Protein AF-E2C4U2-F1 (afdb_monomer_lite)

Organism: Harpegnathos saltator (NCBI:txid610380)

pLDDT: mean 90.38, std 8.19, range [48.25, 97.44]

Secondary structure (DSSP, 8-state):
-TT--------SS--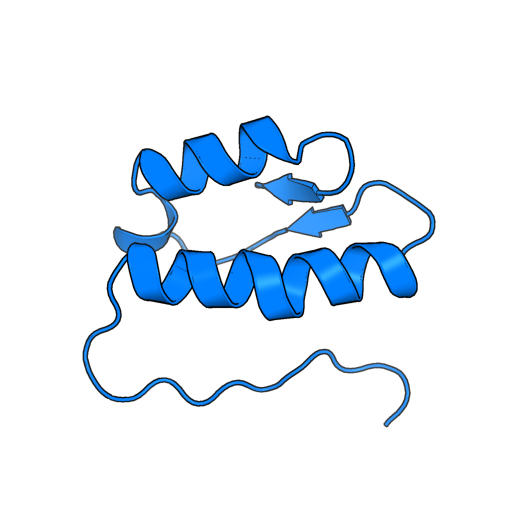HHHHHHHIIIIIIHHHHHH-SSPEEE-----TTTSSHHHHHHHHHTTTTEEE-

InterPro domains:
  IPR036397 Ribonuclease H superfamily [G3DSA:3.30.420.10] (1-68)

Structure (mmCIF, N/CA/C/O backbone):
data_AF-E2C4U2-F1
#
_entry.id   AF-E2C4U2-F1
#
loop_
_atom_site.group_PDB
_atom_site.id
_atom_site.type_symbol
_atom_site.label_atom_id
_atom_site.label_alt_id
_atom_site.label_comp_id
_atom_site.label_asym_id
_atom_site.label_entity_id
_atom_site.label_seq_id
_atom_site.pdbx_PDB_ins_code
_atom_site.Cartn_x
_atom_site.Cartn_y
_atom_site.Cartn_z
_atom_site.occupancy
_atom_site.B_iso_or_equiv
_atom_site.auth_seq_id
_atom_site.auth_comp_id
_atom_site.auth_asym_id
_atom_site.auth_atom_id
_atom_site.pdbx_PDB_model_num
ATOM 1 N N . TRP A 1 1 ? -4.747 1.052 -23.672 1.00 48.25 1 TRP A N 1
ATOM 2 C CA . TRP A 1 1 ? -4.667 0.078 -22.567 1.00 48.25 1 TRP A CA 1
ATOM 3 C C . TRP A 1 1 ? -3.268 -0.010 -21.940 1.00 48.25 1 TRP A C 1
ATOM 5 O O . TRP A 1 1 ? -3.152 -0.581 -20.872 1.00 48.25 1 TRP A O 1
ATOM 15 N N . TYR A 1 2 ? -2.236 0.621 -22.522 1.00 54.94 2 TYR A N 1
ATOM 16 C CA . TYR A 1 2 ? -0.851 0.631 -22.016 1.00 54.94 2 TYR A CA 1
ATOM 17 C C . TYR A 1 2 ? -0.553 1.615 -20.854 1.00 54.94 2 TYR A C 1
ATOM 19 O O . TYR A 1 2 ? 0.612 1.814 -20.534 1.00 54.94 2 TYR A O 1
ATOM 27 N N . SER A 1 3 ? -1.553 2.284 -20.256 1.00 68.56 3 SER A N 1
ATOM 28 C CA . SER A 1 3 ? -1.310 3.458 -19.386 1.00 68.56 3 SER A CA 1
ATOM 29 C C . SER A 1 3 ? -2.167 3.565 -18.119 1.00 68.56 3 SER A C 1
ATOM 31 O O . SER A 1 3 ? -2.103 4.593 -17.452 1.00 68.56 3 SER A O 1
ATOM 33 N N . ALA A 1 4 ? -3.002 2.573 -17.800 1.00 76.94 4 ALA A N 1
ATOM 34 C CA . ALA A 1 4 ? -3.810 2.589 -16.579 1.00 76.94 4 ALA A CA 1
ATOM 35 C C . ALA A 1 4 ? -3.329 1.486 -15.633 1.00 76.94 4 ALA A C 1
ATOM 37 O O . ALA A 1 4 ? -3.096 0.363 -16.080 1.00 76.94 4 ALA A O 1
ATOM 38 N N . GLY A 1 5 ? -3.171 1.828 -14.352 1.00 80.75 5 GLY A N 1
ATOM 39 C CA . GLY A 1 5 ? -2.879 0.866 -13.292 1.00 80.75 5 GLY A CA 1
ATOM 40 C C . GLY A 1 5 ? -4.052 -0.090 -13.023 1.00 80.75 5 GLY A C 1
ATOM 41 O O . GLY A 1 5 ? -5.114 0.038 -13.645 1.00 80.75 5 GLY A O 1
ATOM 42 N N . PRO A 1 6 ? -3.877 -1.056 -12.108 1.00 85.44 6 PRO A N 1
ATOM 43 C CA . PRO A 1 6 ? -4.893 -2.055 -11.806 1.00 85.44 6 PRO A CA 1
ATOM 44 C C . PRO A 1 6 ? -6.159 -1.414 -11.222 1.00 85.44 6 PRO A C 1
ATOM 46 O O . PRO A 1 6 ? -6.099 -0.509 -10.390 1.00 85.44 6 PRO A O 1
ATOM 49 N N . ILE A 1 7 ? -7.322 -1.915 -11.647 1.00 89.56 7 ILE A N 1
ATOM 50 C CA . ILE A 1 7 ? -8.609 -1.629 -11.005 1.00 89.56 7 ILE A CA 1
ATOM 51 C C . ILE A 1 7 ? -8.931 -2.816 -10.105 1.00 89.56 7 ILE A C 1
ATOM 53 O O . ILE A 1 7 ? -9.138 -3.928 -10.590 1.00 89.56 7 ILE A O 1
ATOM 57 N N . ILE A 1 8 ? -8.985 -2.571 -8.799 1.00 88.88 8 ILE A N 1
ATOM 58 C CA . ILE A 1 8 ? -9.181 -3.607 -7.783 1.00 88.88 8 ILE A CA 1
ATOM 59 C C . ILE A 1 8 ? -10.561 -3.419 -7.164 1.00 88.88 8 ILE A C 1
ATOM 61 O O . ILE A 1 8 ? -10.912 -2.331 -6.711 1.00 88.88 8 ILE A O 1
ATOM 65 N N . THR A 1 9 ? -11.361 -4.484 -7.150 1.00 90.81 9 THR A N 1
ATOM 66 C CA . THR A 1 9 ? -12.669 -4.470 -6.486 1.00 90.81 9 THR A CA 1
ATOM 67 C C . THR A 1 9 ? -12.508 -4.841 -5.020 1.00 90.81 9 THR A C 1
ATOM 69 O O . THR A 1 9 ? -12.040 -5.931 -4.698 1.00 90.81 9 THR A O 1
ATOM 72 N N . LEU A 1 10 ? -12.934 -3.940 -4.138 1.00 88.56 10 LEU A N 1
ATOM 73 C CA . LEU A 1 10 ? -12.942 -4.146 -2.695 1.00 88.56 10 LEU A CA 1
ATOM 74 C C . LEU A 1 10 ? -14.383 -4.306 -2.224 1.00 88.56 10 LEU A C 1
ATOM 76 O O . LEU A 1 10 ? -15.235 -3.465 -2.506 1.00 88.56 10 LEU A O 1
ATOM 80 N N . ASN A 1 11 ? -14.657 -5.402 -1.522 1.00 89.31 11 ASN A N 1
ATOM 81 C CA . ASN A 1 11 ? -16.002 -5.736 -1.071 1.00 89.31 11 ASN A CA 1
ATOM 82 C C . ASN A 1 11 ? -16.171 -5.382 0.408 1.00 89.31 11 ASN A C 1
ATOM 84 O O . ASN A 1 11 ? -15.434 -5.871 1.260 1.00 89.31 11 ASN A O 1
ATOM 88 N N . GLY A 1 12 ? -17.189 -4.581 0.723 1.00 88.75 12 GLY A N 1
ATOM 89 C CA . GLY A 1 12 ? -17.520 -4.228 2.102 1.00 88.75 12 GLY A CA 1
ATOM 90 C C . GLY A 1 12 ? -16.522 -3.260 2.743 1.00 88.75 12 GLY A C 1
ATOM 91 O O . GLY A 1 12 ? -15.967 -2.382 2.085 1.00 88.75 12 GLY A O 1
ATOM 92 N N . ARG A 1 13 ? -16.345 -3.375 4.064 1.00 89.44 13 ARG A N 1
ATOM 93 C CA . ARG A 1 13 ? -15.427 -2.517 4.819 1.00 89.44 13 ARG A CA 1
ATOM 94 C C . ARG A 1 13 ? -14.026 -3.108 4.778 1.00 89.44 13 ARG A C 1
ATOM 96 O O . ARG A 1 13 ? -13.794 -4.150 5.377 1.00 89.44 13 ARG A O 1
ATOM 103 N N . ILE A 1 14 ? -13.108 -2.380 4.160 1.00 90.81 14 ILE A N 1
ATOM 104 C CA . ILE A 1 14 ? -11.691 -2.728 4.151 1.00 90.81 14 ILE A CA 1
ATOM 105 C C . ILE A 1 14 ? -10.986 -2.296 5.433 1.00 90.81 14 ILE A C 1
ATOM 107 O O . ILE A 1 14 ? -11.269 -1.254 6.035 1.00 90.81 14 ILE A O 1
ATOM 111 N N . THR A 1 15 ? -10.044 -3.124 5.846 1.00 92.06 15 THR A N 1
ATOM 112 C CA . THR A 1 15 ? -9.133 -2.896 6.958 1.00 92.06 15 THR A CA 1
ATOM 113 C C . THR A 1 15 ? -7.792 -2.375 6.452 1.00 92.06 15 THR A C 1
ATOM 115 O O . THR A 1 15 ? -7.423 -2.548 5.292 1.00 92.06 15 THR A O 1
ATOM 118 N N . ALA A 1 16 ? -7.000 -1.791 7.351 1.00 91.94 16 ALA A N 1
ATOM 119 C CA . ALA A 1 16 ? -5.634 -1.389 7.022 1.00 91.94 16 ALA A CA 1
ATOM 120 C C . ALA A 1 16 ? -4.751 -2.578 6.585 1.00 91.94 16 ALA A C 1
ATOM 122 O O . ALA A 1 16 ? -3.805 -2.380 5.837 1.00 91.94 16 ALA A O 1
ATOM 123 N N . ASN A 1 17 ? -5.046 -3.811 7.022 1.00 93.06 17 ASN A N 1
ATOM 124 C CA . ASN A 1 17 ? -4.307 -4.999 6.574 1.00 93.06 17 ASN A CA 1
ATOM 125 C C . ASN A 1 17 ? -4.604 -5.330 5.114 1.00 93.06 17 ASN A C 1
ATOM 127 O O . ASN A 1 17 ? -3.686 -5.583 4.347 1.00 93.06 17 ASN A O 1
ATOM 131 N N . GLU A 1 18 ? -5.880 -5.310 4.735 1.00 93.00 18 GLU A N 1
ATOM 132 C CA . GLU A 1 18 ? -6.281 -5.554 3.348 1.00 93.00 18 GLU A CA 1
ATOM 133 C C . GLU A 1 18 ? -5.736 -4.462 2.428 1.00 93.00 18 GLU A C 1
ATOM 135 O O . GLU A 1 18 ? -5.269 -4.765 1.335 1.00 93.00 18 GLU A O 1
ATOM 140 N N . TYR A 1 19 ? -5.696 -3.212 2.900 1.00 92.94 19 TYR A N 1
ATOM 141 C CA . TYR A 1 19 ? -5.040 -2.132 2.167 1.00 92.94 19 TYR A CA 1
ATOM 142 C C . TYR A 1 19 ? -3.535 -2.368 1.984 1.00 92.94 19 TYR A C 1
ATOM 144 O O . TYR A 1 19 ? -3.019 -2.219 0.882 1.00 92.94 19 TYR A O 1
ATOM 152 N N . LEU A 1 20 ? -2.825 -2.801 3.032 1.00 95.19 20 LEU A N 1
ATOM 153 C CA . LEU A 1 20 ? -1.402 -3.135 2.922 1.00 95.19 20 LEU A CA 1
ATOM 154 C C . LEU A 1 20 ? -1.133 -4.274 1.933 1.00 95.19 20 LEU A C 1
ATOM 156 O O . LEU A 1 20 ? -0.112 -4.240 1.252 1.00 95.19 20 LEU A O 1
ATOM 160 N N . ASN A 1 21 ? -2.021 -5.265 1.831 1.00 94.69 21 ASN A N 1
ATOM 161 C CA . ASN A 1 21 ? -1.872 -6.327 0.832 1.00 94.69 21 ASN A CA 1
ATOM 162 C C . ASN A 1 21 ? -1.906 -5.739 -0.587 1.00 94.69 21 ASN A C 1
ATOM 164 O O . ASN A 1 21 ? -1.031 -6.035 -1.389 1.00 94.69 21 ASN A O 1
ATOM 168 N N . ILE A 1 22 ? -2.831 -4.813 -0.860 1.00 93.81 22 ILE A N 1
ATOM 169 C CA . ILE A 1 22 ? -2.905 -4.104 -2.148 1.00 93.81 22 ILE A CA 1
ATOM 170 C C . ILE A 1 22 ? -1.632 -3.293 -2.415 1.00 93.81 22 ILE A C 1
ATOM 172 O O . ILE A 1 22 ? -1.106 -3.311 -3.528 1.00 93.81 22 ILE A O 1
ATOM 176 N N . LEU A 1 23 ? -1.118 -2.582 -1.406 1.00 94.81 23 LEU A N 1
ATOM 177 C CA . LEU A 1 23 ? 0.106 -1.797 -1.564 1.00 94.81 23 LEU A CA 1
ATOM 178 C C . LEU A 1 23 ? 1.314 -2.677 -1.920 1.00 94.81 23 LEU A C 1
ATOM 180 O O . LEU A 1 23 ? 2.098 -2.302 -2.790 1.00 94.81 23 LEU A O 1
ATOM 184 N N . ASN A 1 24 ? 1.446 -3.847 -1.292 1.00 95.12 24 ASN A N 1
ATOM 185 C CA . ASN A 1 24 ? 2.536 -4.782 -1.576 1.00 95.12 24 ASN A CA 1
ATOM 186 C C . ASN A 1 24 ? 2.388 -5.455 -2.941 1.00 95.12 24 ASN A C 1
ATOM 188 O O . ASN A 1 24 ? 3.329 -5.445 -3.733 1.00 95.12 24 ASN A O 1
ATOM 192 N N . ASP A 1 25 ? 1.222 -6.033 -3.212 1.00 93.19 25 ASP A N 1
ATOM 193 C CA . ASP A 1 25 ? 1.051 -6.916 -4.363 1.00 93.19 25 ASP A CA 1
ATOM 194 C C . ASP A 1 25 ? 0.967 -6.113 -5.664 1.00 93.19 25 ASP A C 1
ATOM 196 O O . ASP A 1 25 ? 1.592 -6.462 -6.667 1.00 93.19 25 ASP A O 1
ATOM 200 N N . GLU A 1 26 ? 0.253 -4.989 -5.630 1.00 92.06 26 GLU A N 1
ATOM 201 C CA . GLU A 1 26 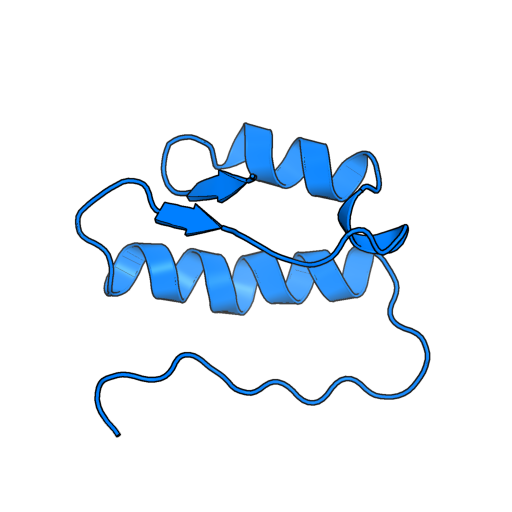? -0.105 -4.234 -6.827 1.00 92.06 26 GLU A CA 1
ATOM 202 C C . GLU A 1 26 ? 0.750 -2.974 -6.963 1.00 92.06 26 GLU A C 1
ATOM 204 O O . GLU A 1 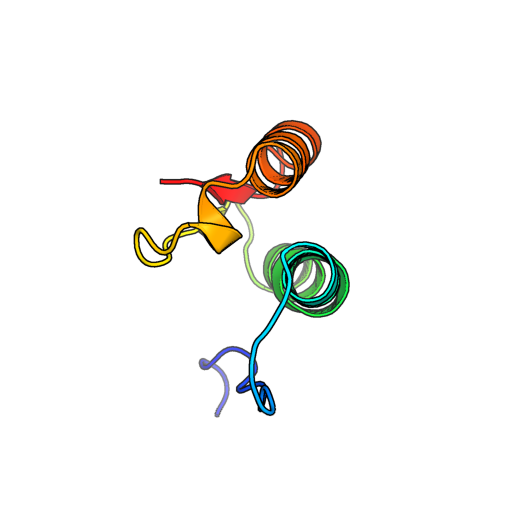26 ? 1.458 -2.797 -7.957 1.00 92.06 26 GLU A O 1
ATOM 209 N N . ILE A 1 27 ? 0.736 -2.095 -5.955 1.00 92.81 27 ILE A N 1
ATOM 210 C CA . ILE A 1 27 ? 1.359 -0.768 -6.072 1.00 92.81 27 ILE A CA 1
ATOM 211 C C . ILE A 1 27 ? 2.884 -0.852 -6.099 1.00 92.81 27 ILE A C 1
ATOM 213 O O . ILE A 1 27 ? 3.511 -0.216 -6.951 1.00 92.81 27 ILE A O 1
ATOM 217 N N . LEU A 1 28 ? 3.494 -1.628 -5.203 1.00 93.38 28 LEU A N 1
ATOM 218 C CA . LEU A 1 28 ? 4.948 -1.760 -5.139 1.00 93.38 28 LEU A CA 1
ATOM 219 C C . LEU A 1 28 ? 5.497 -2.444 -6.397 1.00 93.38 28 LEU A C 1
ATOM 221 O O . LEU A 1 28 ? 6.471 -1.964 -6.987 1.00 93.38 28 LEU A O 1
ATOM 225 N N . THR A 1 29 ? 4.831 -3.511 -6.847 1.00 91.12 29 THR A N 1
ATOM 226 C CA . THR A 1 29 ? 5.159 -4.231 -8.084 1.00 91.12 29 THR A CA 1
ATOM 227 C C . THR A 1 29 ? 5.057 -3.313 -9.297 1.00 91.12 29 THR A C 1
ATOM 229 O O . THR A 1 29 ? 6.017 -3.172 -10.057 1.00 91.12 29 THR A O 1
ATOM 232 N N . MET A 1 30 ? 3.920 -2.631 -9.459 1.00 89.75 30 MET A N 1
ATOM 233 C CA . MET A 1 30 ? 3.688 -1.716 -10.574 1.00 89.75 30 MET A CA 1
ATOM 234 C C . MET A 1 30 ? 4.707 -0.574 -10.584 1.00 89.75 30 MET A C 1
ATOM 236 O O . MET A 1 30 ? 5.268 -0.264 -11.633 1.00 89.75 30 MET A O 1
ATOM 240 N N . THR A 1 31 ? 4.978 0.024 -9.423 1.00 91.50 31 THR A N 1
ATOM 241 C CA . THR A 1 31 ? 5.953 1.111 -9.290 1.00 91.50 31 THR A CA 1
ATOM 242 C C . THR A 1 31 ? 7.343 0.652 -9.715 1.00 91.50 31 THR A C 1
ATOM 244 O O . THR A 1 31 ? 7.985 1.319 -10.520 1.00 91.50 31 THR A O 1
ATOM 247 N N . SER A 1 32 ? 7.775 -0.516 -9.238 1.00 89.69 32 SER A N 1
ATOM 248 C CA . SER A 1 32 ? 9.110 -1.053 -9.517 1.00 89.69 32 SER A CA 1
ATOM 249 C C . SER A 1 32 ? 9.315 -1.427 -10.988 1.00 89.69 32 SER A C 1
ATOM 251 O O . SER A 1 32 ? 10.436 -1.365 -11.485 1.00 89.69 32 SER A O 1
ATOM 253 N N . ILE A 1 33 ? 8.249 -1.829 -11.689 1.00 89.25 33 ILE A N 1
ATOM 254 C CA . ILE A 1 33 ? 8.316 -2.239 -13.100 1.00 89.25 33 ILE A CA 1
ATOM 255 C C . ILE A 1 33 ? 8.155 -1.043 -14.046 1.00 89.25 33 ILE A C 1
ATOM 257 O O . ILE A 1 33 ? 8.836 -0.974 -15.068 1.00 89.25 33 ILE A O 1
ATOM 261 N N . LEU A 1 34 ? 7.228 -0.127 -13.750 1.00 88.25 34 LEU A N 1
ATOM 262 C CA . LEU A 1 34 ? 6.797 0.901 -14.703 1.00 88.25 34 LEU A CA 1
ATOM 263 C C . LEU A 1 34 ? 7.469 2.257 -14.503 1.00 88.25 34 LEU A C 1
ATOM 265 O O . LEU A 1 34 ? 7.518 3.042 -15.452 1.00 88.25 34 LEU A O 1
ATOM 269 N N . LEU A 1 35 ? 7.945 2.567 -13.295 1.00 89.06 35 LEU A N 1
ATOM 270 C CA . LEU A 1 35 ? 8.449 3.897 -12.971 1.00 89.06 35 LEU A CA 1
ATOM 271 C C . LEU A 1 35 ? 9.973 3.865 -12.787 1.00 89.06 35 LEU A C 1
ATOM 273 O O . LEU A 1 35 ? 10.482 3.124 -11.952 1.00 89.06 35 LEU A O 1
ATOM 277 N N . PRO A 1 36 ? 10.729 4.684 -13.542 1.00 85.69 36 PRO A N 1
ATOM 278 C CA . PRO A 1 36 ? 12.191 4.679 -13.477 1.00 85.69 36 PRO A CA 1
ATOM 279 C C . PRO A 1 36 ? 12.753 5.417 -12.251 1.00 85.69 36 PRO A C 1
ATOM 281 O O . PRO A 1 36 ? 13.957 5.389 -12.022 1.00 85.69 36 PRO A O 1
ATOM 284 N N . ASN A 1 37 ? 11.901 6.112 -11.493 1.00 91.94 37 ASN A N 1
ATOM 285 C CA . ASN A 1 37 ? 12.264 6.964 -10.363 1.00 91.94 37 ASN A CA 1
ATOM 286 C C . ASN A 1 37 ? 11.337 6.688 -9.173 1.00 91.94 37 ASN A C 1
ATOM 288 O O . ASN A 1 37 ? 10.310 6.029 -9.326 1.00 91.94 37 ASN A O 1
ATOM 292 N N . ILE A 1 38 ? 11.666 7.271 -8.015 1.00 94.62 38 ILE A N 1
ATOM 293 C CA . ILE A 1 38 ? 10.812 7.228 -6.821 1.00 94.62 38 ILE A CA 1
ATOM 294 C C . ILE A 1 38 ? 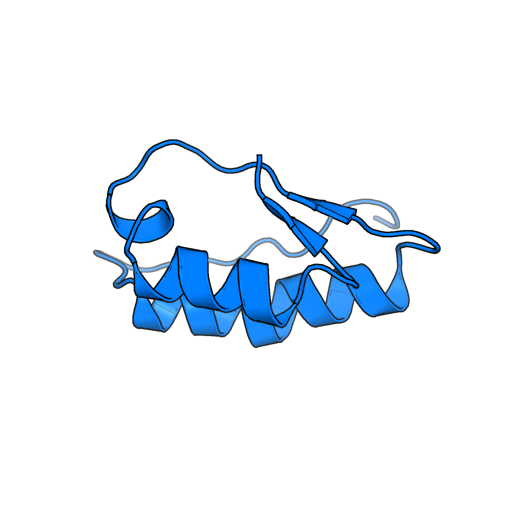9.422 7.764 -7.171 1.00 94.62 38 ILE A C 1
ATOM 296 O O . ILE A 1 38 ? 9.279 8.916 -7.594 1.00 94.62 38 ILE A O 1
ATOM 300 N N . ALA A 1 39 ? 8.405 6.930 -6.990 1.00 93.88 39 ALA A N 1
ATOM 301 C CA . ALA A 1 39 ? 7.029 7.305 -7.253 1.00 93.88 39 ALA A CA 1
ATOM 302 C C . ALA A 1 39 ? 6.477 8.206 -6.153 1.00 93.88 39 ALA A C 1
ATOM 304 O O . ALA A 1 39 ? 6.833 8.086 -4.982 1.00 93.88 39 ALA A O 1
ATOM 305 N N . ILE A 1 40 ? 5.563 9.087 -6.539 1.00 94.88 40 ILE A N 1
ATOM 306 C CA . ILE A 1 40 ? 4.761 9.873 -5.611 1.00 94.88 40 ILE A CA 1
ATOM 307 C C . ILE A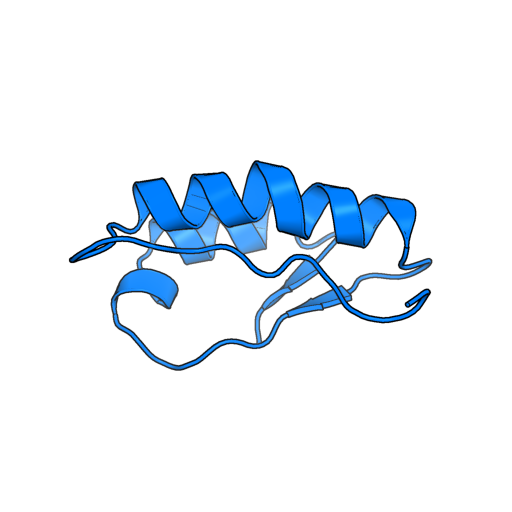 1 40 ? 3.382 9.220 -5.558 1.00 94.88 40 ILE A C 1
ATOM 309 O O . ILE A 1 40 ? 2.721 9.094 -6.589 1.00 94.88 40 ILE A O 1
ATOM 313 N N . PHE A 1 41 ? 2.975 8.781 -4.373 1.00 94.06 41 PHE A N 1
ATOM 314 C CA . PHE A 1 41 ? 1.696 8.133 -4.128 1.00 94.06 41 PHE A CA 1
ATOM 315 C C . PHE A 1 41 ? 0.726 9.108 -3.474 1.00 94.06 41 PHE A C 1
ATOM 317 O O . PHE A 1 41 ? 1.069 9.760 -2.489 1.00 94.06 41 PHE A O 1
ATOM 324 N N . GLN A 1 42 ? -0.483 9.183 -4.022 1.00 93.19 42 GLN A N 1
ATOM 325 C CA . GLN A 1 42 ? -1.552 10.039 -3.529 1.00 93.19 42 GLN A CA 1
ATOM 326 C C . GLN A 1 42 ? -2.835 9.216 -3.394 1.00 93.19 42 GLN A C 1
ATOM 328 O O . GLN A 1 42 ? -3.276 8.591 -4.359 1.00 93.19 42 GLN A O 1
ATOM 333 N N . ASP A 1 43 ? -3.439 9.259 -2.214 1.00 92.00 43 ASP A N 1
ATOM 334 C CA . ASP A 1 43 ? -4.759 8.719 -1.896 1.00 92.00 43 ASP A CA 1
ATOM 335 C C . ASP A 1 43 ? -5.601 9.786 -1.162 1.00 92.00 43 ASP A C 1
ATOM 337 O O . ASP A 1 43 ? -5.262 10.974 -1.167 1.00 92.00 43 ASP A O 1
ATOM 341 N N . ASP A 1 44 ? -6.769 9.405 -0.637 1.00 89.69 44 ASP A N 1
ATOM 342 C CA . ASP A 1 44 ? -7.606 10.305 0.162 1.00 89.69 44 ASP A CA 1
ATOM 343 C C . ASP A 1 44 ? -7.227 10.267 1.661 1.00 89.69 44 ASP A C 1
ATOM 345 O O . ASP A 1 44 ? -6.392 9.487 2.106 1.00 89.69 44 ASP A O 1
ATOM 349 N N . ASN A 1 45 ? -7.870 11.104 2.480 1.00 90.12 45 ASN A N 1
ATOM 350 C CA . ASN A 1 45 ? -7.597 11.181 3.921 1.00 90.12 45 ASN A CA 1
ATOM 351 C C . ASN A 1 45 ? -8.399 10.171 4.769 1.00 90.12 45 ASN A C 1
ATOM 353 O O . ASN A 1 45 ? -8.640 10.420 5.957 1.00 90.12 45 ASN A O 1
ATOM 357 N N . ALA A 1 46 ? -8.866 9.051 4.208 1.00 90.44 46 ALA A N 1
ATOM 358 C CA . ALA A 1 46 ? -9.608 8.063 4.981 1.00 90.44 46 ALA A CA 1
ATOM 359 C C . ALA A 1 46 ? -8.757 7.521 6.152 1.00 90.44 46 ALA A C 1
ATOM 361 O O . ALA A 1 46 ? -7.556 7.274 6.001 1.00 90.44 46 ALA A O 1
ATOM 362 N N . PRO A 1 47 ? -9.358 7.255 7.333 1.00 90.19 47 PRO A N 1
ATOM 363 C CA . PRO A 1 47 ? -8.614 6.809 8.519 1.00 90.19 47 PRO A CA 1
ATOM 364 C C . PRO A 1 47 ? -7.784 5.533 8.322 1.00 90.19 47 PRO A C 1
ATOM 366 O O . PRO A 1 47 ? -6.839 5.275 9.063 1.00 90.19 47 PRO A O 1
ATOM 369 N N . ILE A 1 48 ? -8.154 4.705 7.344 1.00 89.88 48 ILE A N 1
ATOM 370 C CA . ILE A 1 48 ? -7.439 3.473 7.007 1.00 89.88 48 ILE A CA 1
ATOM 371 C C . ILE A 1 48 ? -6.088 3.743 6.330 1.00 89.88 48 ILE A C 1
ATOM 373 O O . ILE A 1 48 ? -5.155 2.987 6.581 1.00 89.88 48 ILE A O 1
ATOM 377 N N . TYR A 1 49 ? -5.962 4.821 5.551 1.00 87.44 49 TYR A N 1
ATOM 378 C CA . TYR A 1 49 ? -4.748 5.182 4.804 1.00 87.44 49 TYR A CA 1
ATOM 379 C C . TYR A 1 49 ? -3.762 5.985 5.667 1.00 87.44 49 TYR A C 1
ATOM 381 O O . TYR A 1 49 ? -2.545 5.905 5.512 1.00 87.44 49 TYR A O 1
ATOM 389 N N . THR A 1 50 ? -4.280 6.676 6.682 1.00 87.69 50 THR A N 1
ATOM 390 C CA . THR A 1 50 ? -3.481 7.386 7.697 1.00 87.69 50 THR A CA 1
ATOM 391 C C . THR A 1 50 ? -3.145 6.521 8.917 1.00 87.69 50 THR A C 1
ATOM 393 O O . THR A 1 50 ? -2.490 6.978 9.857 1.00 87.69 50 THR A O 1
ATOM 396 N N . ALA A 1 51 ? -3.558 5.248 8.928 1.00 93.19 51 ALA A N 1
ATOM 397 C CA . ALA A 1 51 ? -3.245 4.325 10.010 1.00 93.19 51 ALA A CA 1
ATOM 398 C C . ALA A 1 51 ? -1.724 4.175 10.178 1.00 93.19 51 ALA A C 1
ATOM 400 O O . ALA A 1 51 ? -0.994 4.004 9.203 1.00 93.19 51 ALA A O 1
ATOM 401 N N . LYS A 1 52 ? -1.243 4.139 11.431 1.00 94.81 52 LYS A N 1
ATOM 402 C CA . LYS A 1 52 ? 0.198 4.073 11.752 1.00 94.81 52 LYS A CA 1
ATOM 403 C C . LYS A 1 52 ? 0.950 3.003 10.958 1.00 94.81 52 LYS A C 1
ATOM 405 O O . LYS A 1 52 ? 2.075 3.231 10.541 1.00 94.81 52 LYS A O 1
ATOM 410 N N . LYS A 1 53 ? 0.332 1.842 10.741 1.00 94.81 53 LYS A N 1
ATOM 411 C CA . LYS A 1 53 ? 0.963 0.748 10.000 1.00 94.81 53 LYS A CA 1
ATOM 412 C C . LYS A 1 53 ? 1.091 0.989 8.495 1.00 94.81 53 LYS A C 1
ATOM 414 O O . LYS A 1 53 ? 2.037 0.496 7.902 1.00 94.81 53 LYS A O 1
ATOM 419 N N . VAL A 1 54 ? 0.166 1.739 7.901 1.00 94.50 54 VAL A N 1
ATOM 420 C CA . VAL A 1 54 ? 0.254 2.160 6.496 1.00 94.50 54 VAL A CA 1
ATOM 421 C C . VAL A 1 54 ? 1.370 3.188 6.345 1.00 94.50 54 VAL A C 1
ATOM 423 O O . VAL A 1 54 ? 2.211 3.058 5.466 1.00 94.50 54 VAL A O 1
ATOM 426 N N . GLN A 1 55 ? 1.464 4.125 7.288 1.00 94.69 55 GLN A N 1
ATOM 427 C CA . GLN A 1 55 ? 2.561 5.093 7.347 1.00 94.69 55 GLN A CA 1
ATOM 428 C C . GLN A 1 55 ? 3.929 4.410 7.512 1.00 94.69 55 GLN A C 1
ATOM 430 O O . GLN A 1 55 ? 4.867 4.716 6.783 1.00 94.69 55 GLN A O 1
ATOM 435 N N . SER A 1 56 ? 4.043 3.428 8.416 1.00 96.88 56 SER A N 1
ATOM 436 C CA . SER A 1 56 ? 5.271 2.632 8.564 1.00 96.88 56 SER A CA 1
ATOM 437 C C . SER A 1 56 ? 5.656 1.905 7.276 1.00 96.88 56 SER A C 1
ATOM 439 O O . SER A 1 56 ? 6.831 1.891 6.929 1.00 96.88 56 SER A O 1
ATOM 441 N N . TRP A 1 57 ? 4.679 1.371 6.540 1.00 97.44 57 TRP A N 1
ATOM 442 C CA . TRP A 1 57 ? 4.938 0.715 5.262 1.00 97.44 57 TRP A CA 1
ATOM 443 C C . TRP A 1 57 ? 5.523 1.683 4.221 1.00 97.44 57 TRP A C 1
ATOM 445 O O . TRP A 1 57 ? 6.491 1.333 3.552 1.00 97.44 57 TRP A O 1
ATOM 455 N N . PHE A 1 58 ? 5.015 2.916 4.112 1.00 96.62 58 PHE A N 1
ATOM 456 C CA . PHE A 1 58 ? 5.604 3.915 3.209 1.00 96.62 58 PHE A CA 1
ATOM 457 C C . PHE A 1 58 ? 7.026 4.315 3.614 1.00 96.62 58 PHE A C 1
ATOM 459 O O . PHE A 1 58 ? 7.885 4.466 2.749 1.00 96.62 58 PHE A O 1
ATOM 466 N N . GLU A 1 59 ? 7.310 4.433 4.913 1.00 96.69 59 GLU A N 1
ATOM 467 C CA . GLU A 1 59 ? 8.669 4.715 5.393 1.00 96.69 59 GLU A CA 1
ATOM 468 C C . GLU A 1 59 ? 9.655 3.583 5.072 1.00 96.69 59 GLU A C 1
ATOM 470 O O . GLU A 1 59 ? 10.790 3.848 4.667 1.00 96.69 59 GLU A O 1
ATOM 475 N N . GLU A 1 60 ? 9.222 2.325 5.197 1.00 97.25 60 GLU A N 1
ATOM 476 C CA . GLU A 1 60 ? 10.011 1.142 4.826 1.00 97.25 60 GLU A CA 1
ATOM 477 C C . GLU A 1 60 ? 10.348 1.114 3.324 1.00 97.25 60 GLU A C 1
ATOM 479 O O . GLU A 1 60 ? 11.431 0.664 2.951 1.00 97.25 60 GLU A O 1
ATOM 484 N N . HIS A 1 61 ? 9.468 1.656 2.473 1.00 96.12 61 HIS A N 1
ATOM 485 C CA . HIS A 1 61 ? 9.593 1.632 1.009 1.00 96.12 61 HIS A CA 1
ATOM 486 C C . HIS A 1 61 ? 9.918 3.001 0.387 1.00 96.12 61 HIS A C 1
ATOM 488 O O . HIS A 1 61 ? 9.806 3.181 -0.829 1.00 96.12 61 HIS A O 1
ATOM 494 N N . ARG A 1 62 ? 10.377 3.972 1.188 1.00 95.69 62 ARG A N 1
ATOM 495 C CA . AR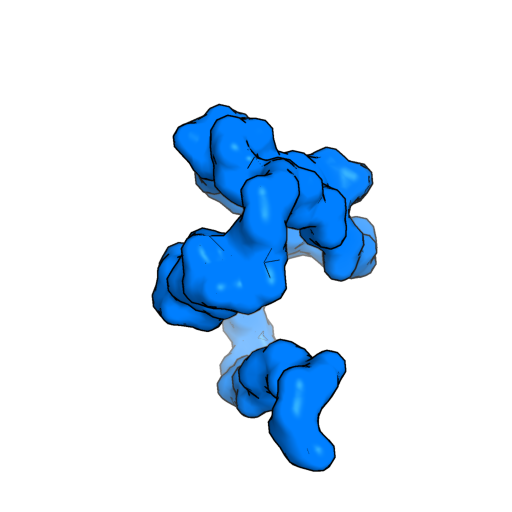G A 1 62 ? 10.609 5.372 0.770 1.00 95.69 62 ARG A CA 1
ATOM 496 C C . ARG A 1 62 ? 11.614 5.566 -0.372 1.00 95.69 62 ARG A C 1
ATOM 498 O O . ARG A 1 62 ? 11.661 6.627 -0.990 1.00 95.69 62 ARG A O 1
ATOM 505 N N . ASN A 1 63 ? 12.464 4.570 -0.624 1.00 94.56 63 ASN A N 1
ATOM 506 C CA . ASN A 1 63 ? 13.418 4.552 -1.735 1.00 94.56 63 ASN A CA 1
ATOM 507 C C . ASN A 1 63 ? 12.776 4.160 -3.077 1.00 94.56 63 ASN A C 1
ATOM 509 O O . ASN A 1 63 ? 13.439 4.262 -4.104 1.00 94.56 63 ASN A O 1
ATOM 513 N N . ILE A 1 64 ? 11.524 3.698 -3.060 1.00 94.88 64 ILE A N 1
ATOM 514 C CA . ILE A 1 64 ? 10.749 3.279 -4.234 1.00 94.88 64 ILE A CA 1
ATOM 515 C C . ILE A 1 64 ? 9.512 4.168 -4.384 1.00 94.88 64 ILE A C 1
ATOM 517 O O . ILE A 1 64 ? 9.187 4.588 -5.493 1.00 94.88 64 ILE A O 1
ATOM 521 N N . ILE A 1 65 ? 8.838 4.489 -3.277 1.00 95.69 65 ILE A N 1
ATOM 522 C CA . ILE A 1 65 ? 7.569 5.215 -3.280 1.00 95.69 65 ILE A CA 1
ATOM 523 C C . ILE A 1 65 ? 7.455 6.153 -2.076 1.00 95.69 65 ILE A C 1
ATOM 525 O O . ILE A 1 65 ? 7.803 5.790 -0.958 1.00 95.69 65 ILE A O 1
ATOM 529 N N . LYS A 1 66 ? 6.955 7.370 -2.297 1.00 94.94 66 LYS A N 1
ATOM 530 C CA . LYS A 1 66 ? 6.750 8.395 -1.271 1.00 94.94 66 LYS A CA 1
ATOM 531 C C . LYS A 1 66 ? 5.274 8.777 -1.189 1.00 94.94 66 LYS A C 1
ATOM 533 O O . LYS A 1 66 ? 4.692 9.143 -2.206 1.00 94.94 66 LYS A O 1
ATOM 538 N N . HIS A 1 67 ? 4.702 8.736 0.012 1.00 94.44 67 HIS A N 1
ATOM 539 C CA . HIS A 1 67 ? 3.326 9.171 0.291 1.00 94.44 67 HIS A CA 1
ATOM 540 C C . HIS A 1 67 ? 3.243 10.701 0.410 1.00 94.44 67 HIS A C 1
ATOM 542 O O . HIS A 1 67 ? 4.172 11.318 0.945 1.00 94.44 67 HIS A O 1
ATOM 548 N N . LEU A 1 68 ? 2.178 11.301 -0.133 1.00 88.94 68 LEU A N 1
ATOM 549 C CA . LEU A 1 68 ? 1.859 12.731 -0.010 1.00 88.94 68 LEU A CA 1
ATOM 550 C C . LEU A 1 68 ? 0.941 13.035 1.170 1.00 88.94 68 LEU A C 1
ATOM 552 O O . LEU A 1 68 ? 0.005 12.245 1.404 1.00 88.94 68 LEU A O 1
#

Radius of gyration: 12.13 Å; chains: 1; bounding box: 31×20×34 Å

Sequence (68 aa):
WYSAGPIITLNGRITANEYLNILNDEILTMTSILLPNIAIFQDDNAPIYTAKKVQSWFEEHRNIIKHL

Foldseek 3Di:
DVDDFDDDDDPDDDALVNVVVCCVPGVQVCQVPPPPAAAEDEDDPPCSCVPPVVVVVCVVCVRRYHYD